Protein AF-L8X4Y2-F1 (afdb_monomer_lite)

Secondary structure (DSSP, 8-state):
--GGGT--TTSPPHHHHHHHHHHHHHHHHHHHTT-HHHHHHHHHHHHHHHIIIIIHHHHHH--HHHHHHHHHHHHHHHHHHHHHHHHHHHS----------TTTT---

pLDDT: mean 85.66, std 16.4, range [43.44, 98.31]

InterPro domains:
  IPR019419 Altered inheritance of mitochondria protein 19 [PF10315] (11-85)
  IPR019419 Altered inheritance of mitochondria protein 19 [PTHR28177] (11-86)

Organism: Thanatephorus cucumeris (strain AG1-IA) (NCBI:txid983506)

Sequence (108 aa):
MSTAGLKSVGLPPLYQRIGFPFIFLGAGYVLSTGDKRNGSGISTAWSATYLFLNGRNALRARTPSALALTAAATATLGLYGTEYFYLNRNDPVEAVTYKPSPYSQRGL

Structure (mmCIF, N/CA/C/O backbone):
data_AF-L8X4Y2-F1
#
_entry.id   AF-L8X4Y2-F1
#
loop_
_atom_site.group_PDB
_atom_site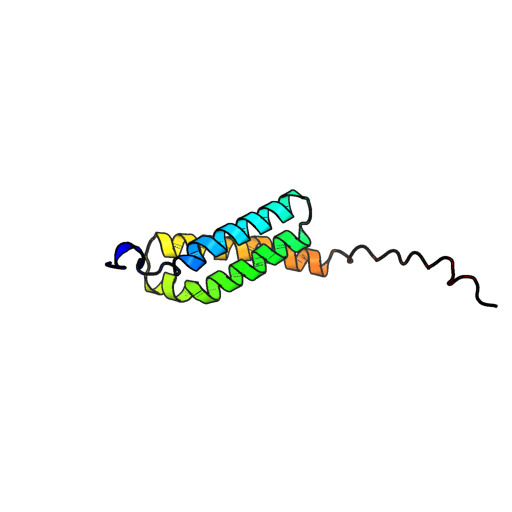.id
_atom_site.type_symbol
_atom_site.label_atom_id
_atom_site.label_alt_id
_atom_site.label_comp_id
_atom_site.label_asym_id
_atom_site.label_entity_id
_atom_site.label_seq_id
_atom_site.pdbx_PDB_ins_code
_atom_site.Cartn_x
_atom_site.Cartn_y
_atom_site.Cartn_z
_atom_site.occupancy
_atom_site.B_iso_or_equiv
_atom_site.auth_seq_id
_atom_site.auth_comp_id
_atom_site.auth_asym_id
_atom_site.auth_atom_id
_atom_site.pdbx_PDB_model_num
ATOM 1 N N . MET A 1 1 ? -13.960 -19.391 23.013 1.00 44.44 1 MET A N 1
ATOM 2 C CA . MET A 1 1 ? -12.762 -18.590 22.665 1.00 44.44 1 MET A CA 1
ATOM 3 C C . MET A 1 1 ? -13.204 -17.187 22.276 1.00 44.44 1 MET A C 1
ATOM 5 O O . MET A 1 1 ? -13.981 -17.052 21.342 1.00 44.44 1 MET A O 1
ATOM 9 N N . SER A 1 2 ? -12.783 -16.161 23.019 1.00 43.44 2 SER A N 1
ATOM 10 C CA . SER A 1 2 ? -13.152 -14.766 22.747 1.00 43.44 2 SER A CA 1
ATOM 11 C C . SER A 1 2 ? -12.285 -14.200 21.620 1.00 43.44 2 SER A C 1
ATOM 13 O O . SER A 1 2 ? -11.068 -14.107 21.753 1.00 43.44 2 SER A O 1
ATOM 15 N N . THR A 1 3 ? -12.898 -13.801 20.507 1.00 55.06 3 THR A N 1
ATOM 16 C CA . THR A 1 3 ? -12.224 -13.158 19.362 1.00 55.06 3 THR A CA 1
ATOM 17 C C . THR A 1 3 ? -11.860 -11.690 19.627 1.00 55.06 3 THR A C 1
ATOM 19 O O . THR A 1 3 ? -11.444 -10.980 18.709 1.00 55.06 3 THR A O 1
ATOM 22 N N . ALA A 1 4 ? -12.033 -11.207 20.862 1.00 49.75 4 ALA A N 1
ATOM 23 C 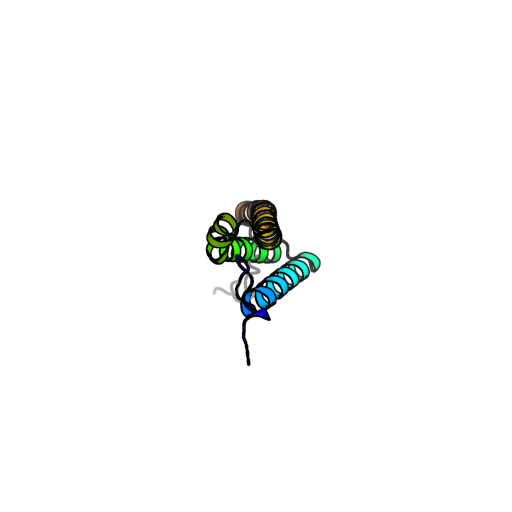CA . ALA A 1 4 ? -11.861 -9.805 21.237 1.00 49.75 4 ALA A CA 1
ATOM 24 C C . ALA A 1 4 ? -10.439 -9.267 20.976 1.00 49.75 4 ALA A C 1
ATOM 26 O O . ALA A 1 4 ? -10.294 -8.096 20.647 1.00 49.75 4 ALA A O 1
ATOM 27 N N . GLY A 1 5 ? -9.403 -10.117 21.012 1.00 47.53 5 GLY A N 1
ATOM 28 C CA . GLY A 1 5 ? -8.020 -9.718 20.702 1.00 47.53 5 GLY A CA 1
ATOM 29 C C . GLY A 1 5 ? -7.702 -9.543 19.207 1.00 47.53 5 GLY A C 1
ATOM 30 O O . GLY A 1 5 ? -6.703 -8.923 18.858 1.00 47.53 5 GLY A O 1
ATOM 31 N N . LEU A 1 6 ? -8.545 -10.057 18.301 1.00 55.16 6 LEU A N 1
ATOM 32 C CA . LEU A 1 6 ? -8.322 -9.992 16.845 1.00 55.16 6 LEU A CA 1
ATOM 33 C C . LEU A 1 6 ? -8.943 -8.747 16.187 1.00 55.16 6 LEU A C 1
ATOM 35 O O . LEU A 1 6 ? -8.531 -8.336 15.094 1.00 55.16 6 LEU A O 1
ATOM 39 N N . LYS A 1 7 ? -9.940 -8.139 16.840 1.00 55.59 7 LYS A N 1
ATOM 40 C CA . LYS A 1 7 ? -10.754 -7.044 16.298 1.00 55.59 7 LYS A CA 1
ATOM 41 C C . LYS A 1 7 ? -10.323 -5.707 16.908 1.00 55.59 7 LYS A C 1
ATOM 43 O O . LYS A 1 7 ? -10.834 -5.270 17.928 1.00 55.59 7 LYS A O 1
ATOM 48 N N . SER A 1 8 ? -9.377 -5.043 16.261 1.00 69.19 8 SER A N 1
ATOM 49 C CA . SER A 1 8 ? -8.924 -3.691 16.609 1.00 69.19 8 SER A CA 1
ATOM 50 C C . SER A 1 8 ? -9.646 -2.652 15.752 1.00 69.19 8 SER A C 1
ATOM 52 O O . SER A 1 8 ? -9.683 -2.781 14.525 1.00 69.19 8 SER A O 1
ATOM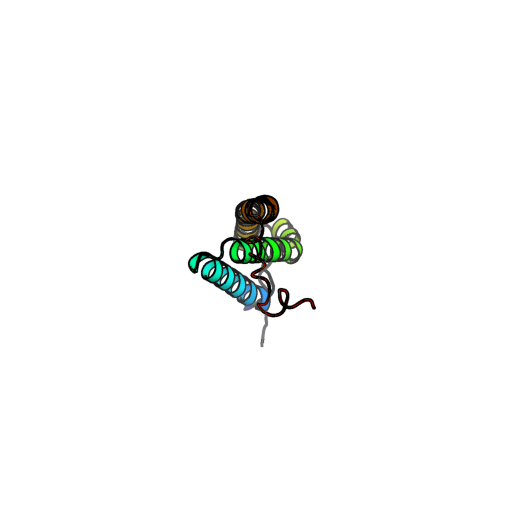 54 N N . VAL A 1 9 ? -10.203 -1.623 16.390 1.00 79.25 9 VAL A N 1
ATOM 55 C CA . VAL A 1 9 ? -11.005 -0.580 15.733 1.00 79.25 9 VAL A CA 1
ATOM 56 C C . VAL A 1 9 ? -10.201 0.107 14.622 1.00 79.25 9 VAL A C 1
ATOM 58 O O . VAL A 1 9 ? -9.110 0.628 14.850 1.00 79.25 9 VAL A O 1
ATOM 61 N N . GLY A 1 10 ? -10.742 0.090 13.402 1.00 82.31 10 GLY A N 1
ATOM 62 C CA . GLY A 1 10 ? -10.146 0.742 12.232 1.00 82.31 10 GLY A CA 1
ATOM 63 C C . GLY A 1 10 ? -9.030 -0.025 11.523 1.00 82.31 10 GLY A C 1
ATOM 64 O O . GLY A 1 10 ? -8.678 0.367 10.414 1.00 82.31 10 GLY A O 1
ATOM 65 N N . LEU A 1 11 ? -8.489 -1.106 12.100 1.00 88.38 11 LEU A N 1
ATOM 66 C CA . LEU A 1 11 ? -7.496 -1.921 11.394 1.00 88.38 11 LEU A CA 1
ATOM 67 C C . LEU A 1 11 ? -8.162 -2.909 10.426 1.00 88.38 11 LEU A C 1
ATOM 69 O O . LEU A 1 11 ? -9.262 -3.399 10.708 1.00 88.38 11 LEU A O 1
ATOM 73 N N . PRO A 1 12 ? -7.458 -3.285 9.342 1.00 89.31 12 PRO A N 1
ATOM 74 C CA . PRO A 1 12 ? -7.894 -4.351 8.445 1.00 89.31 12 PRO A CA 1
ATOM 75 C C . PRO A 1 12 ? -8.165 -5.669 9.195 1.00 89.31 12 PRO A C 1
ATOM 77 O O . PRO A 1 12 ? -7.637 -5.876 10.287 1.00 89.31 12 PRO A O 1
ATOM 80 N N . PRO A 1 13 ? -8.937 -6.620 8.655 1.00 90.00 13 PRO A N 1
ATOM 81 C CA . PRO A 1 13 ? -9.007 -7.984 9.189 1.00 90.00 13 PRO A CA 1
ATOM 82 C C . PRO A 1 13 ? -7.627 -8.665 9.250 1.00 90.00 13 PRO A C 1
ATOM 84 O O . PRO A 1 13 ? -6.746 -8.336 8.458 1.00 90.00 13 PRO A O 1
ATOM 87 N N . LEU A 1 14 ? -7.430 -9.642 10.148 1.00 88.88 14 LEU A N 1
ATOM 88 C CA . LEU A 1 14 ? -6.112 -10.273 10.355 1.00 88.88 14 LEU A CA 1
ATOM 89 C C . LEU A 1 14 ? -5.497 -10.826 9.056 1.00 88.88 14 LEU A C 1
ATOM 91 O O . LEU A 1 14 ? -4.318 -10.603 8.807 1.00 88.88 14 LEU A O 1
ATOM 95 N N . TYR A 1 15 ? -6.289 -11.479 8.203 1.00 89.50 15 TYR A N 1
ATOM 96 C CA . TYR A 1 15 ? -5.789 -12.016 6.934 1.00 89.50 15 TYR A CA 1
ATOM 97 C C . TYR A 1 15 ? -5.234 -10.920 6.008 1.00 89.50 15 TYR A C 1
ATOM 99 O O . TYR A 1 15 ? -4.244 -11.149 5.326 1.00 89.50 15 TYR A O 1
ATOM 107 N N . GLN A 1 16 ? -5.803 -9.707 6.030 1.00 93.38 16 GLN A N 1
ATOM 108 C CA . GLN A 1 16 ? -5.274 -8.562 5.280 1.00 93.38 16 GLN A CA 1
ATOM 109 C C . GLN A 1 16 ? -3.987 -8.028 5.914 1.00 93.38 16 GLN A C 1
ATOM 111 O O . GLN A 1 16 ? -3.051 -7.686 5.199 1.00 93.38 16 GLN A O 1
ATOM 116 N N . ARG A 1 17 ? -3.907 -8.003 7.251 1.00 91.44 17 ARG A N 1
ATOM 117 C CA . ARG A 1 17 ? -2.687 -7.598 7.973 1.00 91.44 17 ARG A CA 1
ATOM 118 C C . ARG A 1 17 ? -1.510 -8.535 7.724 1.00 91.44 17 ARG A C 1
ATOM 120 O O . ARG A 1 17 ? -0.384 -8.125 7.945 1.00 91.44 17 ARG A O 1
ATOM 127 N N . ILE A 1 18 ? -1.765 -9.766 7.296 1.00 94.25 18 ILE A N 1
ATOM 128 C CA . ILE A 1 18 ? -0.728 -10.717 6.891 1.00 94.25 18 ILE A CA 1
ATOM 129 C C . ILE A 1 18 ? -0.495 -10.607 5.378 1.00 94.25 18 ILE A C 1
ATOM 131 O O . ILE A 1 18 ? 0.634 -10.418 4.939 1.00 94.25 18 ILE A O 1
ATOM 135 N N . GLY A 1 19 ? -1.563 -10.650 4.580 1.00 95.62 19 GLY A N 1
ATOM 136 C CA . GLY A 1 19 ? -1.486 -10.677 3.120 1.00 95.62 19 GLY A CA 1
ATOM 137 C C . GLY A 1 19 ? -0.852 -9.432 2.501 1.00 95.62 19 GLY A C 1
ATOM 138 O O . GLY A 1 19 ? 0.046 -9.564 1.675 1.00 95.62 19 GLY A O 1
ATOM 139 N N . PHE A 1 20 ? -1.262 -8.226 2.913 1.00 96.25 20 PHE A N 1
ATOM 140 C CA . PHE A 1 20 ? -0.711 -6.995 2.336 1.00 96.25 20 PHE A CA 1
ATOM 141 C C . PHE A 1 20 ? 0.797 -6.857 2.576 1.00 96.25 20 PHE A C 1
ATOM 143 O O . PHE A 1 20 ? 1.507 -6.613 1.602 1.00 96.25 20 PHE A O 1
ATOM 150 N N . PRO A 1 21 ? 1.331 -7.061 3.798 1.00 96.06 21 PRO A N 1
ATOM 151 C CA . PRO A 1 21 ? 2.777 -7.065 3.997 1.00 96.06 21 PRO A CA 1
ATOM 152 C C . PRO A 1 21 ? 3.529 -8.062 3.116 1.00 96.06 21 PRO A C 1
ATOM 154 O O . PRO A 1 21 ? 4.554 -7.687 2.559 1.00 96.06 21 PRO A O 1
ATOM 157 N N . PHE A 1 22 ? 3.021 -9.286 2.926 1.00 98.00 22 PHE A N 1
ATOM 158 C CA . PHE A 1 22 ? 3.650 -10.253 2.015 1.00 98.00 22 PHE A CA 1
ATOM 159 C C . PHE A 1 22 ? 3.672 -9.765 0.566 1.00 98.00 22 PHE A C 1
ATOM 161 O O . PHE A 1 22 ? 4.679 -9.924 -0.119 1.00 98.00 22 PHE A O 1
ATOM 168 N N . ILE A 1 23 ? 2.593 -9.132 0.108 1.00 97.81 23 ILE A N 1
ATOM 169 C CA . ILE A 1 23 ? 2.524 -8.554 -1.236 1.00 97.81 23 ILE A CA 1
ATOM 170 C C . ILE A 1 23 ? 3.527 -7.406 -1.390 1.00 97.81 23 ILE A C 1
ATOM 172 O O . ILE A 1 23 ? 4.250 -7.366 -2.381 1.00 97.81 23 ILE A O 1
ATOM 176 N N . PHE A 1 24 ? 3.619 -6.501 -0.410 1.00 97.31 24 PHE A N 1
ATOM 177 C CA . PHE A 1 24 ? 4.591 -5.402 -0.441 1.00 97.31 24 PHE A CA 1
ATOM 178 C C . PHE A 1 24 ? 6.039 -5.898 -0.354 1.00 97.31 24 PHE A C 1
ATOM 180 O O . PHE A 1 24 ? 6.907 -5.356 -1.033 1.00 97.31 24 PHE A O 1
ATOM 187 N N . LEU A 1 25 ? 6.300 -6.963 0.410 1.00 97.94 25 LEU A N 1
ATOM 188 C CA . LEU A 1 25 ? 7.588 -7.662 0.410 1.00 97.94 25 LEU A CA 1
ATOM 189 C C . LEU A 1 25 ? 7.913 -8.240 -0.968 1.00 97.94 25 LEU A C 1
ATOM 191 O O . LEU A 1 25 ? 9.017 -8.043 -1.467 1.00 97.94 25 LEU A O 1
ATOM 195 N N . GLY A 1 26 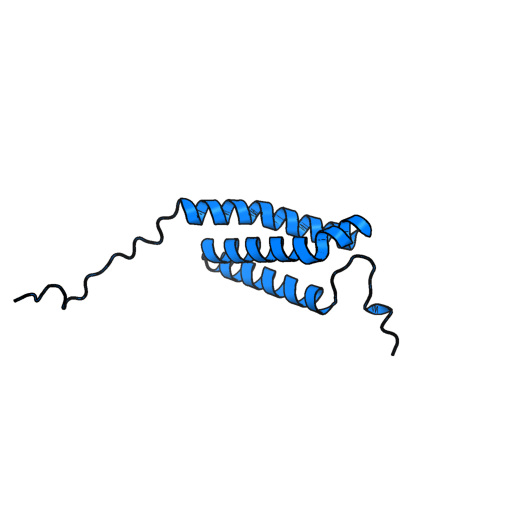? 6.948 -8.910 -1.601 1.00 98.06 26 GLY A N 1
ATOM 196 C CA . GLY A 1 26 ? 7.091 -9.428 -2.960 1.00 98.06 26 GLY A CA 1
ATOM 197 C C . GLY A 1 26 ? 7.364 -8.318 -3.975 1.00 98.06 26 GLY A C 1
ATOM 198 O O . GLY A 1 26 ? 8.268 -8.448 -4.792 1.00 98.06 26 GLY A O 1
ATOM 199 N N . ALA A 1 27 ? 6.654 -7.192 -3.880 1.00 97.56 27 ALA A N 1
ATOM 200 C CA . ALA A 1 27 ? 6.901 -6.024 -4.720 1.00 97.56 27 ALA A CA 1
ATOM 201 C C . ALA A 1 27 ? 8.322 -5.470 -4.520 1.00 97.56 27 ALA A C 1
ATOM 203 O O . ALA A 1 27 ? 9.022 -5.208 -5.495 1.00 97.56 27 ALA A O 1
ATOM 204 N N . GLY A 1 28 ? 8.777 -5.363 -3.267 1.00 97.31 28 GLY A N 1
ATOM 205 C CA . GLY A 1 28 ? 10.143 -4.962 -2.929 1.00 97.31 28 GLY A CA 1
ATOM 206 C C . GLY A 1 28 ? 11.206 -5.923 -3.465 1.00 97.31 28 GLY A C 1
ATOM 207 O O . GLY A 1 28 ? 12.250 -5.477 -3.933 1.00 97.31 28 GLY A O 1
ATOM 208 N N . TYR A 1 29 ? 10.931 -7.229 -3.459 1.00 98.19 29 TYR A N 1
ATOM 209 C CA . TYR A 1 29 ? 11.802 -8.228 -4.078 1.00 98.19 29 TYR A CA 1
ATOM 210 C C . TYR A 1 29 ? 11.876 -8.060 -5.603 1.00 98.19 29 TYR A C 1
ATOM 212 O O . TYR A 1 29 ? 12.964 -8.041 -6.161 1.00 98.19 29 TYR A O 1
ATOM 220 N N . VAL A 1 30 ? 10.746 -7.861 -6.285 1.00 97.94 30 VAL A N 1
ATOM 221 C CA . VAL A 1 30 ? 10.732 -7.604 -7.739 1.00 97.94 30 VAL A CA 1
ATOM 222 C C . VAL A 1 30 ? 11.485 -6.310 -8.084 1.00 97.94 30 VAL A C 1
ATOM 224 O O . VAL A 1 30 ? 12.227 -6.255 -9.059 1.00 97.94 30 VAL A O 1
ATOM 227 N N . LEU A 1 31 ? 11.367 -5.272 -7.251 1.00 96.62 31 LEU A N 1
ATOM 228 C CA . LEU A 1 31 ? 12.168 -4.054 -7.404 1.00 96.62 31 LEU A CA 1
ATOM 229 C C . LEU A 1 31 ? 13.669 -4.324 -7.219 1.00 96.62 31 LEU A C 1
ATOM 231 O O . LEU A 1 31 ? 14.484 -3.768 -7.956 1.00 96.62 31 LEU A O 1
ATOM 235 N N . SER A 1 32 ? 14.049 -5.169 -6.255 1.00 97.25 32 SER A N 1
ATOM 236 C CA . SER A 1 32 ? 15.458 -5.457 -5.967 1.00 97.25 32 SER A CA 1
ATOM 237 C C . SER A 1 32 ? 16.143 -6.299 -7.045 1.00 97.25 32 SER A C 1
ATOM 239 O O . SER A 1 32 ? 17.360 -6.201 -7.192 1.00 97.25 32 SER A O 1
ATOM 241 N N . THR A 1 33 ? 15.390 -7.060 -7.847 1.00 97.56 33 THR A N 1
ATOM 242 C CA . THR A 1 33 ? 15.920 -7.765 -9.029 1.00 97.56 33 THR A CA 1
ATOM 243 C C . THR A 1 33 ? 16.109 -6.854 -10.248 1.00 97.56 33 THR A C 1
ATOM 245 O O . THR A 1 33 ? 16.602 -7.309 -11.277 1.00 97.56 33 THR A O 1
ATOM 248 N N . GLY A 1 34 ? 15.750 -5.568 -10.147 1.00 93.25 34 GLY A N 1
ATOM 249 C CA . GLY A 1 34 ? 15.862 -4.586 -11.228 1.00 93.25 34 GLY A CA 1
ATOM 250 C C . GLY A 1 34 ? 14.612 -4.464 -12.102 1.00 93.25 34 GLY A C 1
ATOM 251 O O . GLY A 1 34 ? 14.564 -3.584 -12.963 1.00 93.25 34 GLY A O 1
ATOM 252 N N . ASP A 1 35 ? 13.575 -5.270 -11.858 1.00 93.25 35 ASP A N 1
ATOM 253 C CA . ASP A 1 35 ? 12.303 -5.202 -12.580 1.00 93.25 35 ASP A CA 1
ATOM 254 C C . ASP A 1 35 ? 11.410 -4.081 -12.021 1.00 93.25 35 ASP A C 1
ATOM 256 O O . ASP A 1 35 ? 10.401 -4.281 -11.333 1.00 93.25 35 ASP A O 1
ATOM 260 N N . LYS A 1 36 ? 11.817 -2.842 -12.314 1.00 94.06 36 LYS A N 1
ATOM 261 C CA . LYS A 1 36 ? 11.144 -1.630 -11.832 1.00 94.06 36 LYS A CA 1
ATOM 262 C C . LYS A 1 36 ? 9.700 -1.535 -12.306 1.00 94.06 36 LYS A C 1
ATOM 264 O O . LYS A 1 36 ? 8.844 -1.062 -11.561 1.00 94.06 36 LYS A O 1
ATOM 269 N N . ARG A 1 37 ? 9.400 -2.004 -13.520 1.00 91.06 37 ARG A N 1
ATOM 270 C CA . ARG A 1 37 ? 8.062 -1.899 -14.116 1.00 91.06 37 ARG A CA 1
ATOM 271 C C . ARG A 1 37 ? 7.053 -2.796 -13.409 1.00 91.06 37 ARG A C 1
ATOM 273 O O . ARG A 1 37 ? 5.984 -2.315 -13.033 1.00 91.06 37 ARG A O 1
ATOM 280 N N . ASN A 1 38 ? 7.382 -4.069 -13.191 1.00 93.81 38 ASN A N 1
ATOM 281 C CA . ASN A 1 38 ? 6.476 -4.961 -12.470 1.00 93.81 38 ASN A CA 1
ATOM 282 C C . ASN A 1 38 ? 6.438 -4.618 -10.978 1.00 93.81 38 ASN A C 1
ATOM 284 O O . ASN A 1 38 ? 5.358 -4.567 -10.392 1.00 93.81 38 ASN A O 1
ATOM 288 N N . GLY A 1 39 ? 7.585 -4.304 -10.370 1.00 96.56 39 GLY A N 1
ATOM 289 C CA . GLY A 1 39 ? 7.665 -3.950 -8.952 1.00 96.56 39 GLY A CA 1
ATOM 290 C C . GLY A 1 39 ? 6.865 -2.690 -8.596 1.00 96.56 39 GLY A C 1
ATOM 291 O O . GLY A 1 39 ? 6.097 -2.692 -7.626 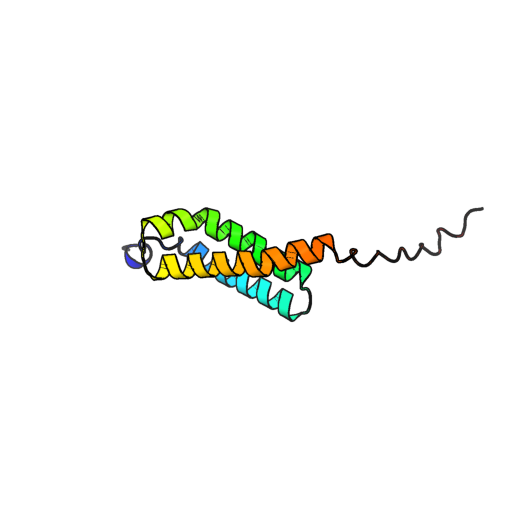1.00 96.56 39 GLY A O 1
ATOM 292 N N . SER A 1 40 ? 6.973 -1.638 -9.417 1.00 96.69 40 SER A N 1
ATOM 293 C CA . SER A 1 40 ? 6.152 -0.429 -9.271 1.00 96.69 40 SER A CA 1
ATOM 294 C C . SER A 1 40 ? 4.672 -0.731 -9.516 1.00 96.69 40 SER A C 1
ATOM 296 O O . SER A 1 40 ? 3.846 -0.358 -8.691 1.00 96.69 40 SER A O 1
ATOM 298 N N . GLY A 1 41 ? 4.327 -1.507 -10.551 1.00 96.31 41 GLY A N 1
ATOM 299 C CA . GLY A 1 41 ? 2.941 -1.886 -10.849 1.00 96.31 41 GLY A CA 1
ATOM 300 C C . GLY A 1 41 ? 2.247 -2.660 -9.724 1.00 96.31 41 GLY A C 1
ATOM 301 O O . GLY A 1 41 ? 1.117 -2.329 -9.353 1.00 96.31 41 GLY A O 1
ATOM 302 N N . ILE A 1 42 ? 2.927 -3.646 -9.124 1.00 97.94 42 ILE A N 1
ATOM 303 C CA . ILE A 1 42 ? 2.417 -4.384 -7.956 1.00 97.94 42 ILE A CA 1
ATOM 304 C C . ILE A 1 42 ? 2.197 -3.409 -6.792 1.00 97.94 42 ILE A C 1
ATOM 306 O O . ILE A 1 42 ? 1.115 -3.393 -6.199 1.00 97.94 42 ILE A O 1
ATOM 310 N N . SER A 1 43 ? 3.191 -2.564 -6.498 1.00 98.12 43 SER A N 1
ATOM 311 C CA . SER A 1 43 ? 3.121 -1.571 -5.419 1.00 98.12 43 SER A CA 1
ATOM 312 C C . SER A 1 43 ? 1.945 -0.608 -5.605 1.00 98.12 43 SER A C 1
ATOM 314 O O . SER A 1 43 ? 1.193 -0.363 -4.659 1.00 98.12 43 SER A O 1
ATOM 316 N N . THR A 1 44 ? 1.728 -0.108 -6.822 1.00 98.12 44 THR A N 1
ATOM 317 C CA . THR A 1 44 ? 0.611 0.772 -7.189 1.00 98.12 44 THR A CA 1
ATOM 318 C C . THR A 1 44 ? -0.736 0.075 -7.018 1.00 98.12 44 THR A C 1
ATOM 320 O O . THR A 1 44 ? -1.595 0.567 -6.282 1.00 98.12 44 THR A O 1
ATOM 323 N N . ALA A 1 45 ? -0.928 -1.083 -7.658 1.00 98.00 45 ALA A N 1
ATOM 324 C CA . ALA A 1 45 ? -2.210 -1.787 -7.676 1.00 98.00 45 ALA A CA 1
ATOM 325 C C . ALA A 1 45 ? -2.664 -2.190 -6.265 1.00 98.00 45 ALA A C 1
ATOM 327 O O . ALA A 1 45 ? -3.823 -1.988 -5.881 1.00 98.00 45 ALA A O 1
ATOM 328 N N . TRP A 1 46 ? -1.743 -2.711 -5.455 1.00 98.19 46 TRP A N 1
ATOM 329 C CA . TRP A 1 46 ? -2.074 -3.177 -4.113 1.00 98.19 46 TRP A CA 1
ATOM 330 C C . TRP A 1 46 ? -2.169 -2.052 -3.084 1.00 98.19 46 TRP A C 1
ATOM 332 O O . TRP A 1 46 ? -2.982 -2.161 -2.166 1.00 98.19 46 TRP A O 1
ATOM 342 N N . SER A 1 47 ? -1.468 -0.928 -3.270 1.00 98.25 47 SER A N 1
ATOM 343 C CA . SER A 1 47 ? -1.716 0.280 -2.470 1.00 98.25 47 SER A CA 1
ATOM 344 C C . SER A 1 47 ? -3.110 0.851 -2.731 1.00 98.25 47 SER A C 1
ATOM 346 O O . SER A 1 47 ? -3.845 1.135 -1.784 1.00 98.25 47 SER A O 1
ATOM 348 N N . ALA A 1 48 ? -3.522 0.950 -4.001 1.00 98.25 48 ALA A N 1
ATOM 349 C CA . ALA A 1 48 ? -4.873 1.383 -4.361 1.00 98.25 48 ALA A CA 1
ATOM 350 C C . ALA A 1 48 ? -5.941 0.442 -3.781 1.00 98.25 48 ALA A C 1
ATOM 352 O O . ALA A 1 48 ? -6.918 0.899 -3.185 1.00 98.25 48 ALA A O 1
ATOM 353 N N . THR A 1 49 ? -5.713 -0.872 -3.868 1.00 98.31 49 THR A N 1
ATOM 354 C CA . THR A 1 49 ? -6.596 -1.888 -3.276 1.00 98.31 49 THR A CA 1
ATOM 355 C C . THR A 1 49 ? -6.685 -1.741 -1.755 1.00 98.31 49 THR A C 1
ATOM 357 O O . THR A 1 49 ? -7.783 -1.755 -1.198 1.00 98.31 49 THR A O 1
ATOM 360 N N . TYR A 1 50 ? -5.556 -1.542 -1.066 1.00 98.00 50 TYR A N 1
ATOM 361 C CA . TYR A 1 50 ? -5.541 -1.321 0.381 1.00 98.00 50 TYR A CA 1
ATOM 362 C C . TYR A 1 50 ? -6.380 -0.100 0.774 1.00 98.00 50 TYR A C 1
ATOM 364 O O . TYR A 1 50 ? -7.221 -0.189 1.672 1.00 98.00 50 TYR A O 1
ATOM 372 N N . LEU A 1 51 ? -6.172 1.030 0.092 1.00 97.94 51 LEU A N 1
ATOM 373 C CA . LEU A 1 51 ? -6.885 2.280 0.357 1.00 97.94 51 LEU A CA 1
ATOM 374 C C . LEU A 1 51 ? -8.382 2.147 0.085 1.00 97.94 51 LEU A C 1
ATOM 376 O O . LEU A 1 51 ? -9.186 2.610 0.896 1.00 97.94 51 LEU A O 1
ATOM 380 N N . PHE A 1 52 ? -8.758 1.475 -1.003 1.00 97.94 52 PHE A N 1
ATOM 381 C CA . PHE A 1 52 ? -10.155 1.214 -1.334 1.00 97.94 52 PHE A CA 1
ATOM 382 C C . PHE A 1 52 ? -10.854 0.394 -0.242 1.00 97.94 52 PHE A C 1
ATOM 384 O O . PHE A 1 52 ? -11.942 0.756 0.208 1.00 97.94 52 PHE A O 1
ATOM 391 N N . LEU A 1 53 ? -10.211 -0.675 0.237 1.00 96.31 53 LEU A N 1
ATOM 392 C CA . LEU A 1 53 ? -10.798 -1.573 1.233 1.00 96.31 53 LEU A CA 1
ATOM 393 C C . LEU A 1 53 ? -10.790 -0.993 2.657 1.00 96.31 53 LEU A C 1
ATOM 395 O O . LEU A 1 53 ? -11.725 -1.231 3.423 1.00 96.31 53 LEU A O 1
ATOM 399 N N . ASN A 1 54 ? -9.747 -0.246 3.032 1.00 96.06 54 ASN A N 1
ATOM 400 C CA . ASN A 1 54 ? -9.487 0.107 4.433 1.00 96.06 54 ASN A CA 1
ATOM 401 C C . ASN A 1 54 ? -9.470 1.614 4.719 1.00 96.06 54 ASN A C 1
ATOM 403 O O . ASN A 1 54 ? -9.735 2.015 5.854 1.00 96.06 54 ASN A O 1
ATOM 407 N N . GLY A 1 55 ? -9.219 2.464 3.719 1.00 93.81 55 GLY A N 1
ATOM 408 C CA . GLY A 1 55 ? -8.969 3.896 3.914 1.00 93.81 55 GLY A CA 1
ATOM 409 C C . GLY A 1 55 ? -10.135 4.629 4.577 1.00 93.81 55 GLY A C 1
ATOM 410 O O . GLY A 1 55 ? -9.949 5.337 5.565 1.00 93.81 55 GLY A O 1
ATOM 411 N N . ARG A 1 56 ? -11.373 4.393 4.121 1.00 95.00 56 ARG A N 1
ATOM 412 C CA . ARG A 1 56 ? -12.567 5.012 4.732 1.00 95.00 56 ARG A CA 1
ATOM 413 C C . ARG A 1 56 ? -12.726 4.633 6.205 1.00 95.00 56 ARG A C 1
ATOM 415 O O . ARG A 1 56 ? -13.075 5.481 7.025 1.00 95.00 56 ARG A O 1
ATOM 422 N N . ASN A 1 57 ? -12.490 3.365 6.536 1.00 92.31 57 ASN A N 1
ATOM 423 C CA . ASN A 1 57 ? -12.626 2.869 7.903 1.00 92.31 57 ASN A CA 1
ATOM 424 C C . ASN A 1 57 ? -11.525 3.427 8.805 1.00 92.31 57 ASN A C 1
ATOM 426 O O . ASN A 1 57 ? -11.821 3.836 9.925 1.00 92.31 57 ASN A O 1
ATOM 430 N N . ALA A 1 58 ? -10.294 3.531 8.302 1.00 93.06 58 ALA A N 1
ATOM 431 C CA . ALA A 1 58 ? -9.190 4.162 9.013 1.00 93.06 58 ALA A CA 1
ATOM 432 C C . ALA A 1 58 ? -9.467 5.644 9.316 1.00 93.06 58 ALA A C 1
ATOM 434 O O . ALA A 1 58 ? -9.313 6.076 10.458 1.00 93.06 58 ALA A O 1
ATOM 435 N N . LEU A 1 59 ? -9.963 6.403 8.332 1.00 94.56 59 LEU A N 1
ATOM 436 C CA . LEU A 1 59 ? -10.310 7.821 8.498 1.00 94.56 59 LEU A CA 1
ATOM 437 C C . LEU A 1 59 ? -11.472 8.045 9.476 1.00 94.56 59 LEU A C 1
ATOM 439 O O . LEU A 1 59 ? -11.506 9.060 10.171 1.00 94.56 59 LEU A O 1
ATOM 443 N N . ARG A 1 60 ? -12.422 7.105 9.544 1.00 94.50 60 ARG A N 1
ATOM 444 C CA . ARG A 1 60 ? -13.526 7.141 10.516 1.00 94.50 60 ARG A CA 1
ATOM 445 C C . ARG A 1 60 ? -13.076 6.762 11.922 1.00 94.50 60 ARG A C 1
ATOM 447 O O . ARG A 1 60 ? -13.477 7.419 12.875 1.00 94.50 60 ARG A O 1
ATOM 454 N N . ALA A 1 61 ? -12.260 5.718 12.045 1.00 93.19 61 ALA A N 1
ATOM 455 C CA . ALA A 1 61 ? -11.772 5.222 13.327 1.00 93.19 61 ALA A CA 1
ATOM 456 C C . ALA A 1 61 ? -10.741 6.155 13.973 1.00 93.19 61 ALA A C 1
ATOM 458 O O . ALA A 1 61 ? -10.682 6.227 15.196 1.00 93.19 61 ALA A O 1
ATOM 459 N N . ARG A 1 62 ? -9.931 6.851 13.160 1.00 91.62 62 ARG A N 1
ATOM 460 C CA . ARG A 1 62 ? -8.883 7.794 13.593 1.00 91.62 62 ARG A CA 1
ATOM 461 C C . ARG A 1 62 ? -7.893 7.205 14.600 1.00 91.62 62 ARG A C 1
ATOM 463 O O . ARG A 1 62 ? -7.300 7.929 15.394 1.00 91.62 62 ARG A O 1
ATOM 470 N N . THR A 1 63 ? -7.698 5.890 14.574 1.00 93.25 63 THR A N 1
ATOM 471 C CA . THR A 1 63 ? -6.701 5.241 15.422 1.00 93.25 63 THR A CA 1
ATOM 472 C C . THR A 1 63 ? -5.306 5.459 14.822 1.00 93.25 63 THR A C 1
ATOM 474 O O . THR A 1 63 ? -5.160 5.364 13.598 1.00 93.25 63 THR A O 1
ATOM 477 N N . PRO A 1 64 ? -4.265 5.736 15.635 1.00 93.69 64 PRO A N 1
ATOM 478 C CA . PRO A 1 64 ? -2.926 6.041 15.123 1.00 93.69 64 PRO A CA 1
ATOM 479 C C . PRO A 1 64 ? -2.382 4.980 14.162 1.00 93.69 64 PRO A C 1
ATOM 481 O O . PRO A 1 64 ? -1.828 5.308 13.118 1.00 93.69 64 PRO A O 1
ATOM 484 N N . SER A 1 65 ? -2.604 3.701 14.466 1.00 92.12 65 SER A N 1
ATOM 485 C CA . SER A 1 65 ? -2.154 2.578 13.642 1.00 92.12 65 SER A CA 1
ATOM 486 C C . SER A 1 65 ? -2.885 2.484 12.299 1.00 92.12 65 SER A C 1
ATOM 488 O O . SER A 1 65 ? -2.249 2.267 11.270 1.00 92.12 65 SER A O 1
ATOM 490 N N . ALA A 1 66 ? -4.205 2.689 12.270 1.00 92.69 66 ALA A N 1
ATOM 491 C CA . ALA A 1 66 ? -4.969 2.667 11.023 1.00 92.69 66 ALA A CA 1
ATOM 492 C C . ALA A 1 66 ? -4.599 3.844 10.111 1.00 92.69 66 ALA A C 1
ATOM 494 O O . ALA A 1 66 ? -4.473 3.676 8.893 1.00 92.69 66 ALA A O 1
ATOM 495 N N . LEU A 1 67 ? -4.386 5.023 10.704 1.00 95.81 67 LEU A N 1
ATOM 496 C CA . LEU A 1 67 ? -3.923 6.206 9.986 1.00 95.81 67 LEU A CA 1
ATOM 497 C C . LEU A 1 67 ? -2.504 6.009 9.448 1.00 95.81 67 LEU A C 1
ATOM 499 O O . LEU A 1 67 ? -2.279 6.296 8.279 1.00 95.81 67 LEU A O 1
ATOM 503 N N . ALA A 1 68 ? -1.585 5.451 10.241 1.00 95.81 68 ALA A N 1
ATOM 504 C CA . ALA A 1 68 ? -0.220 5.170 9.801 1.00 95.81 68 ALA A CA 1
ATOM 505 C C . ALA A 1 68 ? -0.183 4.217 8.597 1.00 95.81 68 ALA A C 1
ATOM 507 O O . ALA A 1 68 ? 0.478 4.508 7.604 1.00 95.81 68 ALA A O 1
ATOM 508 N N . LEU A 1 69 ? -0.947 3.118 8.632 1.00 95.25 69 LEU A N 1
ATOM 509 C CA . LEU A 1 69 ? -1.017 2.184 7.503 1.00 95.25 69 LEU A CA 1
ATOM 510 C C . LEU A 1 69 ? -1.653 2.819 6.256 1.00 95.25 69 LEU A C 1
ATOM 512 O O . LEU A 1 69 ? -1.200 2.588 5.139 1.00 95.25 69 LEU A O 1
ATOM 516 N N . THR A 1 70 ? -2.692 3.637 6.438 1.00 96.69 70 THR A N 1
ATOM 517 C CA . THR A 1 70 ? -3.342 4.363 5.333 1.00 96.69 70 THR A CA 1
ATOM 518 C C . THR A 1 70 ? -2.410 5.415 4.732 1.00 96.69 70 THR A C 1
ATOM 520 O O . THR A 1 70 ? -2.356 5.560 3.512 1.00 96.69 70 THR A O 1
ATOM 523 N N . ALA A 1 71 ? -1.638 6.113 5.566 1.00 97.69 71 ALA A N 1
ATOM 524 C CA . ALA A 1 71 ? -0.631 7.072 5.129 1.00 97.69 71 ALA A CA 1
ATOM 525 C C . ALA A 1 71 ? 0.494 6.376 4.355 1.00 97.69 71 ALA A C 1
ATOM 527 O O . ALA A 1 71 ? 0.845 6.831 3.271 1.00 97.69 71 ALA A O 1
ATOM 528 N N . ALA A 1 72 ? 0.988 5.239 4.856 1.00 97.25 72 ALA A N 1
ATOM 529 C CA . ALA A 1 72 ? 1.982 4.427 4.162 1.00 97.25 72 ALA A CA 1
ATOM 530 C C . ALA A 1 72 ? 1.477 3.983 2.781 1.00 97.25 72 ALA A C 1
ATOM 532 O O . ALA A 1 72 ? 2.132 4.261 1.785 1.00 97.25 72 ALA A O 1
ATOM 533 N N . ALA A 1 73 ? 0.274 3.403 2.695 1.00 97.62 73 ALA A N 1
ATOM 534 C CA . ALA A 1 73 ? -0.310 3.001 1.414 1.00 97.62 73 ALA A CA 1
ATOM 535 C C . ALA A 1 73 ? -0.513 4.190 0.457 1.00 97.62 73 ALA A C 1
ATOM 537 O O . ALA A 1 73 ? -0.263 4.072 -0.738 1.00 97.62 73 ALA A O 1
ATOM 538 N N . THR A 1 74 ? -0.921 5.354 0.970 1.00 98.31 74 THR A N 1
ATOM 539 C CA . THR A 1 74 ? -1.040 6.582 0.163 1.00 98.31 74 THR A CA 1
ATOM 540 C C . THR A 1 74 ? 0.314 7.029 -0.384 1.00 98.31 74 THR A C 1
ATOM 542 O O . THR A 1 74 ? 0.423 7.335 -1.570 1.00 98.31 74 THR A O 1
ATOM 545 N N . ALA A 1 75 ? 1.355 7.030 0.450 1.00 98.19 75 ALA A N 1
ATOM 546 C CA . ALA A 1 75 ? 2.706 7.395 0.039 1.00 98.19 75 ALA A CA 1
ATOM 547 C C . ALA A 1 75 ? 3.263 6.414 -1.005 1.00 98.19 75 ALA A C 1
ATOM 549 O O . ALA A 1 75 ? 3.768 6.844 -2.041 1.00 98.19 75 ALA A O 1
ATOM 550 N N . THR A 1 76 ? 3.104 5.106 -0.781 1.00 97.62 76 THR A N 1
ATOM 551 C CA . THR A 1 76 ? 3.502 4.053 -1.727 1.00 97.62 76 THR A CA 1
ATOM 552 C C . THR A 1 76 ? 2.765 4.190 -3.058 1.00 97.62 76 THR A C 1
ATOM 554 O O . THR A 1 76 ? 3.398 4.101 -4.109 1.00 97.62 76 THR A O 1
ATOM 557 N N . LEU A 1 77 ? 1.455 4.470 -3.037 1.00 98.00 77 LEU A N 1
ATOM 558 C CA . LEU A 1 77 ? 0.673 4.713 -4.251 1.00 98.00 77 LEU A CA 1
ATOM 559 C C . LEU A 1 77 ? 1.187 5.931 -5.025 1.00 98.00 77 LEU A C 1
ATOM 561 O O . LEU A 1 77 ? 1.285 5.867 -6.246 1.00 98.00 77 LEU A O 1
ATOM 565 N N . GLY A 1 78 ? 1.520 7.024 -4.335 1.00 97.50 78 GLY A N 1
ATOM 566 C CA . GLY A 1 78 ? 2.068 8.223 -4.967 1.00 97.50 78 GLY A CA 1
ATOM 567 C C . GLY A 1 78 ? 3.420 7.958 -5.629 1.00 97.50 78 GLY A C 1
ATOM 568 O O . GLY A 1 78 ? 3.577 8.189 -6.825 1.00 97.50 78 GLY A O 1
ATOM 569 N N . LEU A 1 79 ? 4.378 7.415 -4.874 1.00 96.06 79 LEU A N 1
ATOM 570 C CA . LEU A 1 79 ? 5.730 7.142 -5.370 1.00 96.06 79 LEU A CA 1
ATOM 571 C C . LEU A 1 79 ? 5.713 6.147 -6.535 1.00 96.06 79 LEU A C 1
ATOM 573 O O . LEU A 1 79 ? 6.079 6.496 -7.655 1.00 96.06 79 LEU A O 1
ATOM 577 N N . TYR A 1 80 ? 5.209 4.935 -6.308 1.00 96.06 80 TYR A N 1
ATOM 578 C CA . TYR A 1 80 ? 5.264 3.894 -7.331 1.00 96.06 80 TYR A CA 1
ATOM 579 C C . TYR A 1 80 ? 4.204 4.058 -8.412 1.00 96.06 80 TYR A C 1
ATOM 581 O O . TYR A 1 80 ? 4.418 3.607 -9.527 1.00 96.06 80 TYR A O 1
ATOM 589 N N . GLY A 1 81 ? 3.078 4.724 -8.138 1.00 93.88 81 GLY A N 1
ATOM 590 C CA . GLY A 1 81 ? 2.105 5.075 -9.176 1.00 93.88 81 GLY A CA 1
ATOM 591 C C . GLY A 1 81 ? 2.705 6.007 -10.218 1.00 93.88 81 GLY A C 1
ATOM 592 O O . GLY A 1 81 ? 2.575 5.741 -11.411 1.00 93.88 81 GLY A O 1
ATOM 593 N N . THR A 1 82 ? 3.408 7.060 -9.787 1.00 93.31 82 THR A N 1
ATOM 594 C CA . THR A 1 82 ? 4.095 7.944 -10.740 1.00 93.31 82 THR A CA 1
ATOM 595 C C . THR A 1 82 ? 5.181 7.212 -11.527 1.00 93.31 82 THR A C 1
ATOM 597 O O . THR A 1 82 ? 5.230 7.362 -12.746 1.00 93.31 82 THR A O 1
ATOM 600 N N . GLU A 1 83 ? 5.978 6.361 -10.873 1.00 91.25 83 GLU A N 1
ATOM 601 C CA . GLU A 1 83 ? 6.989 5.536 -11.543 1.00 91.25 83 GLU A CA 1
ATOM 602 C C . GLU A 1 83 ? 6.357 4.560 -12.548 1.00 91.25 83 GLU A C 1
ATOM 604 O O . GLU A 1 83 ? 6.740 4.550 -13.714 1.00 91.25 83 GLU A O 1
ATOM 609 N N . TYR A 1 84 ? 5.328 3.810 -12.149 1.00 91.50 84 TYR A N 1
ATOM 610 C CA . TYR A 1 84 ? 4.639 2.850 -13.011 1.00 91.50 84 TYR A CA 1
ATOM 611 C C . TYR A 1 84 ? 4.080 3.511 -14.273 1.00 91.50 84 TYR A C 1
ATOM 613 O O . TYR A 1 84 ? 4.343 3.046 -15.382 1.00 91.50 84 TYR A O 1
ATOM 621 N N . PHE A 1 85 ? 3.339 4.617 -14.134 1.00 92.00 85 PHE A N 1
ATOM 622 C CA . PHE A 1 85 ? 2.771 5.311 -15.293 1.00 92.00 85 PHE A CA 1
ATOM 623 C C . PHE A 1 85 ? 3.839 5.972 -16.166 1.00 92.00 85 PHE A C 1
ATOM 625 O O . PHE A 1 85 ? 3.656 6.046 -17.381 1.00 92.00 85 PHE A O 1
ATOM 632 N N . TYR A 1 86 ? 4.950 6.424 -15.579 1.00 91.81 86 TYR A N 1
ATOM 633 C CA . TYR A 1 86 ? 6.086 6.935 -16.337 1.00 91.81 86 TYR A CA 1
ATOM 634 C C . TYR A 1 86 ? 6.728 5.830 -17.183 1.00 91.81 86 TYR A C 1
ATOM 636 O O . TYR A 1 86 ? 6.819 5.984 -18.400 1.00 91.81 86 TYR A O 1
ATOM 644 N N . LEU A 1 87 ? 7.109 4.705 -16.570 1.00 88.38 87 LEU A N 1
ATOM 645 C CA . LEU A 1 87 ? 7.754 3.581 -17.260 1.00 88.38 87 LEU A CA 1
ATOM 646 C C . LEU A 1 87 ? 6.826 2.998 -18.329 1.00 88.38 87 LEU A C 1
ATOM 648 O O . LEU A 1 87 ? 7.224 2.784 -19.465 1.00 88.38 87 LEU A O 1
ATOM 652 N N . ASN A 1 88 ? 5.541 2.825 -18.015 1.00 85.81 88 ASN A N 1
ATOM 653 C CA . ASN A 1 88 ? 4.581 2.256 -18.958 1.00 85.81 88 ASN A CA 1
ATOM 654 C C . ASN A 1 88 ? 4.276 3.179 -20.156 1.00 85.81 88 ASN A C 1
ATOM 656 O O . ASN A 1 88 ? 3.775 2.703 -21.173 1.00 85.81 88 ASN A O 1
ATOM 660 N N . ARG A 1 89 ? 4.543 4.487 -20.030 1.00 86.69 89 ARG A N 1
ATOM 661 C CA . ARG A 1 89 ? 4.392 5.477 -21.105 1.00 86.69 89 ARG A CA 1
ATOM 662 C C . ARG A 1 89 ? 5.673 5.674 -21.915 1.00 86.69 89 ARG A C 1
ATOM 664 O O . ARG A 1 89 ? 5.578 5.892 -23.119 1.00 86.69 89 ARG A O 1
ATOM 671 N N . ASN A 1 90 ? 6.827 5.680 -21.249 1.00 83.06 90 ASN A N 1
ATOM 672 C CA . ASN A 1 90 ? 8.084 6.180 -21.808 1.00 83.06 90 ASN A CA 1
ATOM 673 C C . ASN A 1 90 ? 9.115 5.094 -22.083 1.00 83.06 90 ASN A C 1
ATOM 675 O O . ASN A 1 90 ? 9.988 5.325 -22.916 1.00 83.06 90 ASN A O 1
ATOM 679 N N . ASP A 1 91 ? 9.019 3.934 -21.437 1.00 70.50 91 ASP A N 1
ATOM 680 C CA . ASP A 1 91 ? 9.831 2.800 -21.838 1.00 70.50 91 ASP A CA 1
ATOM 681 C C . ASP A 1 91 ? 9.115 2.159 -23.025 1.00 70.50 91 ASP A C 1
ATOM 683 O O . ASP A 1 91 ? 8.043 1.561 -22.840 1.00 70.50 91 ASP A O 1
ATOM 687 N N . PRO A 1 92 ? 9.651 2.266 -24.259 1.00 60.22 92 PRO A N 1
ATOM 688 C CA . PRO A 1 92 ? 9.225 1.341 -25.286 1.00 60.22 92 PRO A CA 1
ATOM 689 C C . PRO A 1 92 ? 9.500 -0.028 -24.680 1.00 60.22 92 PRO A C 1
ATOM 691 O O . PRO A 1 92 ? 10.653 -0.306 -24.349 1.00 60.22 92 PRO A O 1
ATOM 694 N N . VAL A 1 93 ? 8.438 -0.822 -24.440 1.00 60.41 93 VAL A N 1
ATOM 695 C CA . VAL A 1 93 ? 8.541 -2.266 -24.170 1.00 60.41 93 VAL A CA 1
ATOM 696 C C . VAL A 1 93 ? 9.654 -2.697 -25.078 1.00 60.41 93 VAL A C 1
ATOM 698 O O . VAL A 1 93 ? 9.429 -2.542 -26.278 1.00 60.41 93 VAL A O 1
ATOM 701 N N . GLU A 1 94 ? 10.820 -3.027 -24.502 1.00 55.03 94 GLU A N 1
ATOM 702 C CA . GLU A 1 94 ? 12.029 -3.480 -25.178 1.00 55.03 94 GLU A CA 1
ATOM 703 C C . GLU A 1 94 ? 11.595 -3.927 -26.547 1.00 55.03 94 GLU A C 1
ATOM 705 O O . GLU A 1 94 ? 10.893 -4.940 -26.596 1.00 55.03 94 GLU A O 1
ATOM 710 N N . ALA A 1 95 ? 11.743 -3.038 -27.555 1.00 52.84 95 ALA A N 1
ATOM 711 C CA . ALA A 1 95 ? 11.091 -3.216 -28.845 1.00 52.84 95 ALA A CA 1
ATOM 712 C C . ALA A 1 95 ? 11.449 -4.633 -29.174 1.00 52.84 95 ALA A C 1
ATOM 714 O O . ALA A 1 95 ? 12.656 -4.863 -29.301 1.00 52.84 95 ALA A O 1
ATOM 715 N N . VAL A 1 96 ? 10.470 -5.560 -29.092 1.00 56.88 96 VAL A N 1
ATOM 716 C CA . VAL A 1 96 ? 10.748 -6.985 -29.226 1.00 56.88 96 VAL A CA 1
ATOM 717 C C . VAL A 1 96 ? 11.489 -6.955 -30.516 1.00 56.88 96 VAL A C 1
ATOM 719 O O . VAL A 1 96 ? 10.906 -6.553 -31.528 1.00 56.88 96 VAL A O 1
ATOM 722 N N . THR A 1 97 ? 12.806 -7.149 -30.436 1.00 55.59 97 THR A N 1
ATOM 723 C CA . THR A 1 97 ? 13.636 -7.072 -31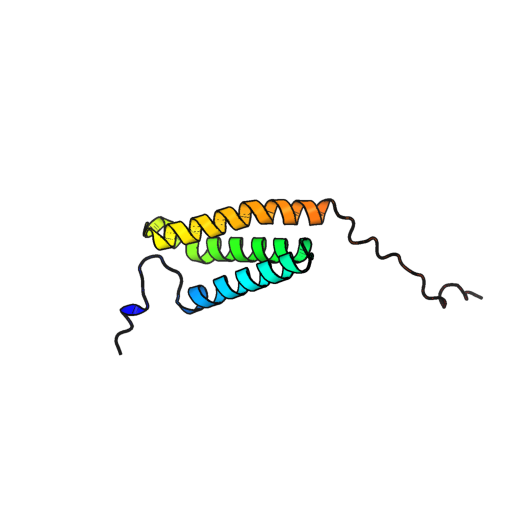.610 1.00 55.59 97 THR A CA 1
ATOM 724 C C . THR A 1 97 ? 13.134 -8.317 -32.250 1.00 55.59 97 THR A C 1
ATOM 726 O O . THR A 1 97 ? 13.446 -9.413 -31.782 1.00 55.59 97 THR A O 1
ATOM 729 N N . TYR A 1 98 ? 12.159 -8.135 -33.138 1.00 56.97 98 TYR A N 1
ATOM 730 C CA . TYR A 1 98 ? 11.510 -9.199 -33.832 1.00 56.97 98 TYR A CA 1
ATOM 731 C C . TYR A 1 98 ? 12.683 -9.757 -34.587 1.00 56.97 98 TYR A C 1
ATOM 733 O O . TYR A 1 98 ? 13.149 -9.168 -35.557 1.00 56.97 98 TYR A O 1
ATOM 741 N N . LYS A 1 99 ? 13.292 -10.785 -34.008 1.00 56.22 99 LYS A N 1
ATOM 742 C CA . LYS A 1 99 ? 14.355 -11.515 -34.633 1.00 56.22 99 LYS A CA 1
ATOM 743 C C . LYS A 1 99 ? 13.548 -12.399 -35.556 1.00 56.22 99 LYS A C 1
ATOM 745 O O . LYS A 1 99 ? 12.916 -13.332 -35.045 1.00 56.22 99 LYS A O 1
ATOM 750 N N . PRO A 1 100 ? 13.428 -12.048 -36.851 1.00 62.00 100 PRO A N 1
ATOM 751 C CA . PRO A 1 100 ? 12.639 -12.853 -37.755 1.00 62.00 100 PRO A CA 1
ATOM 752 C C . PRO A 1 100 ? 13.091 -14.295 -37.593 1.00 62.00 100 PRO A C 1
ATOM 754 O O . PRO A 1 100 ? 14.291 -14.583 -37.529 1.00 62.00 100 PRO A O 1
ATOM 757 N N . SER A 1 101 ? 12.119 -15.196 -37.484 1.00 64.69 101 SER A N 1
ATOM 758 C CA . SER A 1 101 ? 12.396 -16.617 -37.607 1.00 64.69 101 SER A CA 1
ATOM 759 C C . SER A 1 101 ? 13.247 -16.810 -38.870 1.00 64.69 101 SER A C 1
ATOM 761 O O . SER A 1 101 ? 12.871 -16.279 -39.920 1.00 64.69 101 SER A O 1
ATOM 763 N N . PRO A 1 102 ? 14.369 -17.553 -38.827 1.00 65.44 102 PRO A N 1
ATOM 764 C CA . PRO A 1 102 ? 15.193 -17.797 -40.015 1.00 65.44 102 PRO A CA 1
ATOM 765 C C . PRO A 1 102 ? 14.418 -18.520 -41.134 1.00 65.44 102 PRO A C 1
ATOM 767 O O . PRO A 1 102 ? 14.887 -18.612 -42.265 1.00 65.44 102 PRO A O 1
ATOM 770 N N . TYR A 1 103 ? 13.213 -19.011 -40.837 1.00 63.84 103 TYR A N 1
ATOM 771 C CA . TYR A 1 103 ? 12.290 -19.602 -41.797 1.00 63.84 103 TYR A CA 1
ATOM 772 C C . TYR A 1 103 ? 11.415 -18.570 -42.530 1.00 63.84 103 TYR A C 1
ATOM 774 O O . TYR A 1 103 ? 10.882 -18.886 -43.584 1.00 63.84 103 TYR A O 1
ATOM 782 N N . SER A 1 104 ? 11.314 -17.327 -42.041 1.00 62.19 104 SER A N 1
ATOM 783 C CA . SER A 1 104 ? 10.569 -16.244 -42.706 1.00 62.19 104 SER A CA 1
ATOM 784 C C . SER A 1 104 ? 11.286 -15.673 -43.938 1.00 62.19 104 SER A C 1
ATOM 786 O O . SER A 1 104 ? 10.667 -14.952 -44.711 1.00 62.19 104 SER A O 1
ATOM 788 N N . GLN A 1 105 ? 12.579 -15.968 -44.114 1.00 59.78 105 GLN A N 1
ATOM 789 C CA . GLN A 1 105 ? 13.404 -15.511 -45.246 1.00 59.78 105 GLN A CA 1
ATOM 790 C C . GLN A 1 105 ? 13.462 -16.535 -46.395 1.00 59.78 105 GLN A C 1
ATOM 792 O O . GLN A 1 105 ? 14.079 -16.276 -47.421 1.00 59.78 105 GLN A O 1
ATOM 797 N N . ARG A 1 106 ? 12.827 -17.706 -46.239 1.00 63.00 106 ARG A N 1
ATOM 798 C CA . ARG A 1 106 ? 12.669 -18.712 -47.300 1.00 63.00 106 ARG A CA 1
ATOM 799 C C . ARG A 1 106 ? 11.261 -18.628 -47.889 1.00 63.00 106 ARG A C 1
ATOM 801 O O . ARG A 1 106 ? 10.477 -19.565 -47.791 1.00 63.00 106 ARG A O 1
ATOM 808 N N . GLY A 1 107 ? 10.930 -17.465 -48.442 1.00 64.56 107 GLY A N 1
ATOM 809 C CA . GLY A 1 107 ? 9.840 -17.346 -49.404 1.00 64.56 107 GLY A CA 1
ATOM 810 C C . GLY A 1 107 ? 10.398 -17.649 -50.791 1.00 64.56 107 GLY A C 1
ATOM 811 O O . GLY A 1 107 ? 11.273 -16.908 -51.216 1.00 64.56 107 GLY A O 1
ATOM 812 N N . LEU A 1 108 ? 9.916 -18.751 -51.382 1.00 52.69 108 LEU A N 1
ATOM 813 C CA . LEU A 1 108 ? 9.958 -19.172 -52.797 1.00 52.69 108 LEU A CA 1
ATOM 814 C C . LEU A 1 108 ? 11.156 -18.721 -53.652 1.00 52.69 108 LEU A C 1
ATOM 816 O O . LEU A 1 108 ? 11.206 -17.538 -54.047 1.00 52.69 108 LEU A O 1
#

Radius of gyration: 20.6 Å; chains: 1; bounding box: 29×28×76 Å

Foldseek 3Di:
DDCVVQDDQLDDGPVCVVVLVVQLVVLVVCVVVVVLQVSLVSLQVSLVVCCVVRVVRCVVRVDPVNVVSNVVSVVSNVVSVVVNVCCVPPPPPVVVPCPDDPVVVPDD